Protein AF-A0A355I7W6-F1 (afdb_monomer)

Secondary structure (DSSP, 8-state):
--------TT--S--HHHHHHHHH----SSS--TTHHHHHHHHHHHHHHHHTTT-PPPHHHHHHHHHHHHHHHHHHHHHHHHHHHHHHGGGGS-HHHHHHHHHHHHHHHHHTT-

Structure (mmCIF, N/CA/C/O backbone):
data_AF-A0A355I7W6-F1
#
_entry.id   AF-A0A355I7W6-F1
#
loop_
_atom_site.group_PDB
_atom_site.id
_atom_site.type_symbol
_atom_site.label_atom_id
_atom_site.label_alt_id
_atom_site.label_comp_id
_atom_site.label_asym_id
_atom_site.label_entity_id
_atom_site.label_seq_id
_atom_site.pdbx_PDB_ins_code
_atom_site.Cartn_x
_atom_site.Cartn_y
_atom_site.Cartn_z
_atom_site.occupancy
_atom_site.B_iso_or_equiv
_atom_site.auth_seq_id
_atom_site.auth_comp_id
_atom_site.auth_asym_id
_atom_site.auth_atom_id
_atom_site.pdbx_PDB_model_num
ATOM 1 N N . GLU A 1 1 ? 6.098 10.432 24.984 1.00 74.25 1 GLU A N 1
ATOM 2 C CA . GLU A 1 1 ? 7.008 10.859 23.898 1.00 74.25 1 GLU A CA 1
ATOM 3 C C . GLU A 1 1 ? 6.273 11.808 22.966 1.00 74.25 1 GLU A C 1
ATOM 5 O O . GLU A 1 1 ? 5.049 11.749 22.919 1.00 74.25 1 GLU A O 1
ATOM 10 N N . ARG A 1 2 ? 6.986 12.705 22.276 1.00 90.88 2 ARG A N 1
ATOM 11 C CA . ARG A 1 2 ? 6.404 13.635 21.299 1.00 90.88 2 ARG A CA 1
ATOM 12 C C . ARG A 1 2 ? 6.962 13.292 19.923 1.00 90.88 2 ARG A C 1
ATOM 14 O O . ARG A 1 2 ? 8.170 13.376 19.733 1.00 90.88 2 ARG A O 1
ATOM 21 N N . PHE A 1 3 ? 6.091 12.920 18.992 1.00 89.75 3 PHE A N 1
ATOM 22 C CA . PHE A 1 3 ? 6.470 12.726 17.595 1.00 89.75 3 PHE A CA 1
ATOM 23 C C . PHE A 1 3 ? 6.574 14.083 16.894 1.00 89.75 3 PHE A C 1
ATOM 25 O O . PHE A 1 3 ? 5.757 14.975 17.134 1.00 89.75 3 PHE A O 1
ATOM 32 N N . ILE A 1 4 ? 7.585 14.238 16.041 1.00 95.12 4 ILE A N 1
ATOM 33 C CA . ILE A 1 4 ? 7.707 15.366 15.119 1.00 95.12 4 ILE A CA 1
ATOM 34 C C . ILE A 1 4 ? 7.697 14.767 13.716 1.00 95.12 4 ILE A C 1
ATOM 36 O O . ILE A 1 4 ? 8.546 13.937 13.399 1.00 95.12 4 ILE A O 1
ATOM 40 N N . LEU A 1 5 ? 6.700 15.150 12.923 1.00 92.88 5 LEU A N 1
ATOM 41 C CA . LEU A 1 5 ? 6.515 14.687 11.552 1.00 92.88 5 LEU A CA 1
ATOM 42 C C . LEU A 1 5 ? 7.062 15.745 10.588 1.00 92.88 5 LEU A C 1
ATOM 44 O O . LEU A 1 5 ? 6.932 16.943 10.845 1.00 92.88 5 LEU A O 1
ATOM 48 N N . PHE A 1 6 ? 7.656 15.294 9.489 1.00 95.50 6 PHE A N 1
ATOM 49 C CA . PHE A 1 6 ? 8.198 16.116 8.406 1.00 95.50 6 PHE A CA 1
ATOM 50 C C . PHE A 1 6 ? 7.799 15.484 7.063 1.00 95.50 6 PHE A C 1
ATOM 52 O O . PHE A 1 6 ? 7.203 14.412 7.068 1.00 95.50 6 PHE A O 1
ATOM 59 N N . ASP A 1 7 ? 8.165 16.128 5.952 1.00 93.81 7 ASP A N 1
ATOM 60 C CA . ASP A 1 7 ? 7.927 15.631 4.584 1.00 93.81 7 ASP A CA 1
ATOM 61 C C . ASP A 1 7 ? 6.438 15.613 4.179 1.00 93.81 7 ASP A C 1
ATOM 63 O O . ASP A 1 7 ? 5.822 14.581 3.941 1.00 93.81 7 ASP A O 1
ATOM 67 N N . PHE A 1 8 ? 5.834 16.808 4.168 1.00 95.12 8 PHE A N 1
ATOM 68 C CA . PHE A 1 8 ? 4.427 17.036 3.802 1.00 95.12 8 PHE A CA 1
ATOM 69 C C . PHE A 1 8 ? 4.259 17.541 2.358 1.00 95.12 8 PHE A C 1
ATOM 71 O O . PHE A 1 8 ? 3.233 18.135 2.029 1.00 95.12 8 PHE A O 1
ATOM 78 N N . ASP A 1 9 ? 5.261 17.362 1.499 1.00 92.75 9 ASP A N 1
ATOM 79 C CA . ASP A 1 9 ? 5.236 17.816 0.101 1.00 92.75 9 ASP A CA 1
ATOM 80 C C . ASP A 1 9 ? 4.161 17.103 -0.742 1.00 92.75 9 ASP A C 1
ATOM 82 O O . ASP A 1 9 ? 3.616 17.696 -1.673 1.00 92.75 9 ASP A O 1
ATOM 86 N N . ILE A 1 10 ? 3.795 15.878 -0.355 1.00 88.44 10 ILE A N 1
ATOM 87 C CA . ILE A 1 10 ? 2.731 15.070 -0.969 1.00 88.44 10 ILE A CA 1
ATOM 88 C C . ILE A 1 10 ? 1.418 15.039 -0.166 1.00 88.44 10 ILE A C 1
ATOM 90 O O . ILE A 1 10 ? 0.523 14.245 -0.468 1.00 88.44 10 ILE A O 1
ATOM 94 N N . ALA A 1 11 ? 1.276 15.874 0.869 1.00 92.44 11 ALA A N 1
ATOM 95 C CA . ALA A 1 11 ? 0.050 15.921 1.663 1.00 92.44 11 ALA A CA 1
ATOM 96 C C . ALA A 1 11 ? -1.146 16.376 0.808 1.00 92.44 11 ALA A C 1
ATOM 98 O O . ALA A 1 11 ? -1.056 17.331 0.036 1.00 92.44 11 ALA A O 1
ATOM 99 N N . SER A 1 12 ? -2.289 15.706 0.954 1.00 92.75 12 SER A N 1
ATOM 100 C CA . SER A 1 12 ? -3.473 15.980 0.135 1.00 92.75 12 SER A CA 1
ATOM 101 C C . SER A 1 12 ? -4.782 15.687 0.870 1.00 92.75 12 SER A C 1
ATOM 103 O O . SER A 1 12 ? -4.806 15.070 1.934 1.00 92.75 12 SER A O 1
ATOM 105 N N . HIS A 1 13 ? -5.897 16.152 0.299 1.00 94.94 13 HIS A N 1
ATOM 106 C CA . HIS A 1 13 ? -7.229 15.753 0.741 1.00 94.94 13 HIS A CA 1
ATOM 107 C C . HIS A 1 13 ? -7.567 14.381 0.161 1.00 94.94 13 HIS A C 1
ATOM 109 O O . HIS A 1 13 ? -7.881 14.270 -1.024 1.00 94.94 13 HIS A O 1
ATOM 115 N N . ALA A 1 14 ? -7.524 13.351 1.001 1.00 91.75 14 ALA A N 1
ATOM 116 C CA . ALA A 1 14 ? -7.763 11.979 0.583 1.00 91.75 14 ALA A CA 1
ATOM 117 C C . ALA A 1 14 ? -8.542 11.179 1.638 1.00 91.75 14 ALA A C 1
ATOM 119 O O . ALA A 1 14 ? -8.826 11.667 2.736 1.00 91.75 14 ALA A O 1
ATOM 120 N N . TYR A 1 15 ? -8.918 9.945 1.295 1.00 93.56 15 TYR A N 1
ATOM 121 C CA . TYR A 1 15 ? -9.566 9.052 2.252 1.00 93.56 15 TYR A CA 1
ATOM 122 C C . TYR A 1 15 ? -8.557 8.596 3.321 1.00 93.56 15 TYR A C 1
ATOM 124 O O . TYR A 1 15 ? -7.468 8.156 2.957 1.00 93.56 15 TYR A O 1
ATOM 132 N N . PRO A 1 16 ? -8.911 8.602 4.621 1.00 92.69 16 PRO A N 1
ATOM 133 C CA . PRO A 1 16 ? -7.978 8.239 5.698 1.00 92.69 16 PRO A CA 1
ATOM 134 C C . PRO A 1 16 ? -7.405 6.819 5.602 1.00 92.69 16 PRO A C 1
ATOM 136 O O . PRO A 1 16 ? -6.313 6.545 6.096 1.00 92.69 16 PRO A O 1
ATOM 139 N N . VAL A 1 17 ? -8.130 5.912 4.943 1.00 95.38 17 VAL A N 1
ATOM 140 C CA . VAL A 1 17 ? -7.663 4.551 4.656 1.00 95.38 17 VAL A CA 1
ATOM 141 C C . VAL A 1 17 ? -6.369 4.531 3.834 1.00 95.38 17 VAL A C 1
ATOM 143 O O . VAL A 1 17 ? -5.583 3.606 3.991 1.00 95.38 17 VAL A O 1
ATOM 146 N N . ILE A 1 18 ? -6.101 5.546 3.005 1.00 95.31 18 ILE A N 1
ATOM 147 C CA . ILE A 1 18 ? -4.881 5.609 2.187 1.00 95.31 18 ILE A CA 1
ATOM 148 C C . ILE A 1 18 ? -3.645 5.745 3.078 1.00 95.31 18 ILE A C 1
ATOM 150 O O . ILE A 1 18 ? -2.657 5.038 2.874 1.00 95.31 18 ILE A O 1
ATOM 154 N N . ASP A 1 19 ? -3.719 6.588 4.109 1.00 95.06 19 ASP A N 1
ATOM 155 C CA . ASP A 1 19 ? -2.642 6.730 5.090 1.00 95.06 19 ASP A CA 1
ATOM 156 C C . ASP A 1 19 ? -2.498 5.458 5.928 1.00 95.06 19 ASP A C 1
ATOM 158 O O . ASP A 1 19 ? -1.385 4.981 6.147 1.00 95.06 19 ASP A O 1
ATOM 162 N N . ALA A 1 20 ? -3.619 4.861 6.350 1.00 96.50 20 ALA A N 1
ATOM 163 C CA . ALA A 1 20 ? -3.607 3.602 7.092 1.00 96.50 20 ALA A CA 1
ATOM 164 C C . ALA A 1 20 ? -2.970 2.465 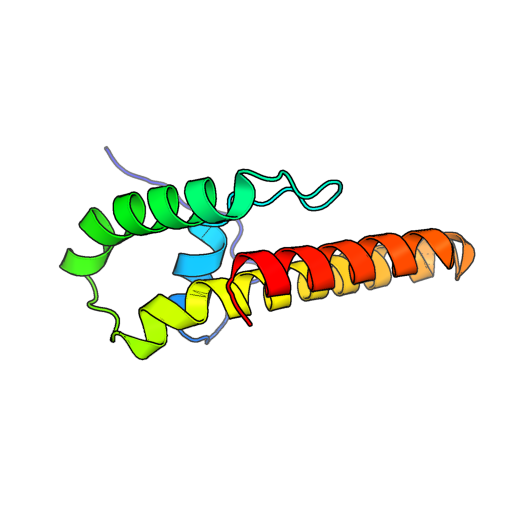6.276 1.00 96.50 20 ALA A C 1
ATOM 166 O O . ALA A 1 20 ? -2.154 1.715 6.811 1.00 96.50 20 ALA A O 1
ATOM 167 N N . ALA A 1 21 ? -3.292 2.369 4.985 1.00 97.31 21 ALA A N 1
ATOM 168 C CA . ALA A 1 21 ? -2.702 1.418 4.052 1.00 97.31 21 ALA A CA 1
ATOM 169 C C . ALA A 1 21 ? -1.199 1.674 3.885 1.00 97.31 21 ALA A C 1
ATOM 171 O O . ALA A 1 21 ? -0.404 0.758 4.061 1.00 97.31 21 ALA A O 1
ATOM 172 N N . THR A 1 22 ? -0.805 2.927 3.642 1.00 95.69 22 THR A N 1
ATOM 173 C CA . THR A 1 22 ? 0.598 3.322 3.438 1.00 95.69 22 THR A CA 1
ATOM 174 C C . THR A 1 22 ? 1.461 3.031 4.668 1.00 95.69 22 THR A C 1
ATOM 176 O O . THR A 1 22 ? 2.549 2.477 4.549 1.00 95.69 22 THR A O 1
ATOM 179 N N . LEU A 1 23 ? 0.975 3.358 5.868 1.00 95.94 23 LEU A N 1
ATOM 180 C CA . LEU A 1 23 ? 1.701 3.120 7.122 1.00 95.94 23 LEU A CA 1
ATOM 181 C C . LEU A 1 23 ? 1.721 1.642 7.536 1.00 95.94 23 LEU A C 1
ATOM 183 O O . LEU A 1 23 ? 2.567 1.242 8.340 1.00 95.94 23 LEU A O 1
ATOM 187 N N . SER A 1 24 ? 0.799 0.841 7.001 1.00 97.75 24 SER A N 1
ATOM 188 C CA . SER A 1 24 ? 0.698 -0.591 7.290 1.00 97.75 24 SER A CA 1
ATOM 189 C C . SER A 1 24 ? 1.333 -1.475 6.219 1.00 97.75 24 SER A C 1
ATOM 191 O O . SER A 1 24 ? 1.447 -2.682 6.432 1.00 97.75 24 SER A O 1
ATOM 193 N N . ASP A 1 25 ? 1.755 -0.902 5.093 1.00 97.81 25 ASP A N 1
ATOM 194 C CA . ASP A 1 25 ? 2.319 -1.636 3.971 1.00 97.81 25 ASP A CA 1
ATOM 195 C C . ASP A 1 25 ? 3.631 -2.332 4.367 1.00 97.81 25 ASP A C 1
ATOM 197 O O . ASP A 1 25 ? 4.613 -1.715 4.793 1.00 97.81 25 ASP A O 1
ATOM 201 N N . ARG A 1 26 ? 3.634 -3.661 4.257 1.00 97.62 26 ARG A N 1
ATOM 202 C CA . ARG A 1 26 ? 4.803 -4.523 4.477 1.00 97.62 26 ARG A CA 1
ATOM 203 C C . ARG A 1 26 ? 5.223 -5.265 3.217 1.00 97.62 26 ARG A C 1
ATOM 205 O O . ARG A 1 26 ? 6.035 -6.190 3.302 1.00 97.62 26 ARG A O 1
ATOM 212 N N . THR A 1 27 ? 4.687 -4.879 2.068 1.00 97.50 27 THR A N 1
ATOM 213 C CA . THR A 1 27 ? 5.147 -5.371 0.780 1.00 97.50 27 THR A CA 1
ATOM 214 C C . THR A 1 27 ? 6.539 -4.819 0.468 1.00 97.50 27 THR A C 1
ATOM 216 O O . THR A 1 27 ? 7.017 -3.843 1.049 1.00 97.50 27 THR A O 1
ATOM 219 N N . ASN A 1 28 ? 7.240 -5.492 -0.439 1.00 95.81 28 ASN A N 1
ATOM 220 C CA . ASN A 1 28 ? 8.490 -4.993 -0.985 1.00 95.81 28 ASN A CA 1
ATOM 221 C C . ASN A 1 28 ? 8.265 -4.685 -2.461 1.00 95.81 28 ASN A C 1
ATOM 223 O O . ASN A 1 28 ? 7.869 -5.562 -3.231 1.00 95.81 28 ASN A O 1
ATOM 227 N N . PHE A 1 29 ? 8.541 -3.436 -2.823 1.00 93.94 29 PHE A N 1
ATOM 228 C CA . PHE A 1 29 ? 8.330 -2.898 -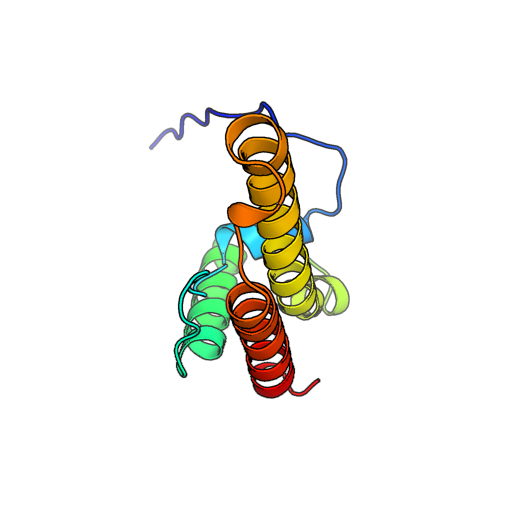4.162 1.00 93.94 29 PHE A CA 1
ATOM 229 C C . PHE A 1 29 ? 9.054 -3.702 -5.253 1.00 93.94 29 PHE A C 1
ATOM 231 O O . PHE A 1 29 ? 8.488 -3.999 -6.295 1.00 93.94 29 PHE A O 1
ATOM 238 N N . ASN A 1 30 ? 10.304 -4.105 -5.007 1.00 91.50 30 ASN A N 1
ATOM 239 C CA . ASN A 1 30 ? 11.103 -4.817 -6.008 1.00 91.50 30 ASN A CA 1
ATOM 240 C C . ASN A 1 30 ? 10.811 -6.321 -6.032 1.00 91.50 30 ASN A C 1
ATOM 242 O O . ASN A 1 30 ? 11.018 -6.978 -7.047 1.00 91.50 30 ASN A O 1
ATOM 246 N N . ARG A 1 31 ? 10.400 -6.902 -4.899 1.00 93.12 31 ARG A N 1
ATOM 247 C CA . ARG A 1 31 ? 10.185 -8.346 -4.782 1.00 93.12 31 ARG A CA 1
ATOM 248 C C . ARG A 1 31 ? 9.126 -8.666 -3.742 1.00 93.12 31 ARG A C 1
ATOM 250 O O . ARG A 1 31 ? 9.426 -8.714 -2.553 1.00 93.12 31 ARG A O 1
ATOM 257 N N . LEU A 1 32 ? 7.923 -8.993 -4.201 1.00 96.19 32 LEU A N 1
ATOM 258 C CA . LEU A 1 32 ? 6.843 -9.416 -3.316 1.00 96.19 32 LEU A CA 1
ATOM 259 C C . LEU A 1 32 ? 7.166 -10.761 -2.643 1.00 96.19 32 LEU A C 1
ATOM 261 O O . LEU A 1 32 ? 7.389 -11.772 -3.324 1.00 96.19 32 LEU A O 1
ATOM 265 N N . ASP A 1 33 ? 7.187 -10.745 -1.313 1.00 95.44 33 ASP A N 1
ATOM 266 C CA . ASP A 1 33 ? 7.400 -11.911 -0.456 1.00 95.44 33 ASP A CA 1
ATOM 267 C C . ASP A 1 33 ? 6.091 -12.681 -0.226 1.00 95.44 33 ASP A C 1
ATOM 269 O O . ASP A 1 33 ? 5.018 -12.082 -0.177 1.00 95.44 33 ASP A O 1
ATOM 273 N N . ASP A 1 34 ? 6.169 -13.999 -0.046 1.00 96.25 34 ASP A N 1
ATOM 274 C CA . ASP A 1 34 ? 4.977 -14.835 0.153 1.00 96.25 34 ASP A CA 1
ATOM 275 C C . ASP A 1 34 ? 4.271 -14.564 1.495 1.00 96.25 34 ASP A C 1
ATOM 277 O O . ASP A 1 34 ? 3.079 -14.825 1.622 1.00 96.25 34 ASP A O 1
ATOM 281 N N . SER A 1 35 ? 4.972 -13.981 2.475 1.00 97.12 35 SER A N 1
ATOM 282 C CA . SER A 1 35 ? 4.397 -13.535 3.751 1.00 97.12 35 SER A CA 1
ATOM 283 C C . SER A 1 35 ? 3.909 -12.081 3.735 1.00 97.12 35 SER A C 1
ATOM 285 O O . SER A 1 35 ? 3.507 -11.559 4.777 1.00 97.12 35 SER A O 1
ATOM 287 N N . ALA A 1 36 ? 3.950 -11.395 2.584 1.00 97.38 36 ALA A N 1
ATOM 288 C CA . ALA A 1 36 ? 3.619 -9.973 2.492 1.00 97.38 36 ALA A CA 1
ATOM 289 C C . ALA A 1 36 ? 2.198 -9.671 2.983 1.00 97.38 36 ALA A C 1
ATOM 291 O O . ALA A 1 36 ? 2.020 -8.745 3.770 1.00 97.38 36 ALA A O 1
ATOM 292 N N . TYR A 1 37 ? 1.212 -10.480 2.586 1.00 97.75 37 TYR A N 1
ATOM 293 C CA . TYR A 1 37 ? -0.176 -10.308 3.019 1.00 97.75 37 TYR A CA 1
ATOM 294 C C . TYR A 1 37 ? -0.312 -10.421 4.544 1.00 97.75 37 TYR A C 1
ATOM 296 O O . TYR A 1 37 ? -0.752 -9.472 5.192 1.00 97.75 37 TYR A O 1
ATOM 304 N N . ASP A 1 38 ? 0.173 -11.518 5.132 1.00 97.81 38 ASP A N 1
ATOM 305 C CA . ASP A 1 38 ? 0.100 -11.753 6.581 1.00 97.81 38 ASP A CA 1
ATOM 306 C C . ASP A 1 38 ? 0.863 -10.690 7.384 1.00 97.81 38 ASP A C 1
ATOM 308 O O . ASP A 1 38 ? 0.480 -10.323 8.498 1.00 97.81 38 ASP A O 1
ATOM 312 N N . ASN A 1 39 ? 1.981 -10.190 6.854 1.00 98.12 39 ASN A N 1
ATOM 313 C CA . ASN A 1 39 ? 2.757 -9.136 7.500 1.00 98.12 39 ASN A 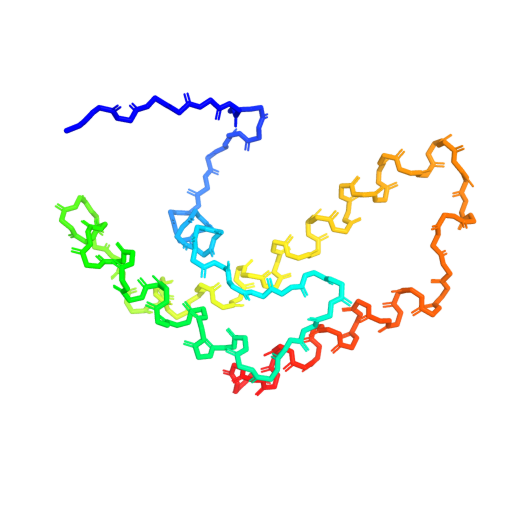CA 1
ATOM 314 C C . ASN A 1 39 ? 2.040 -7.788 7.445 1.00 98.12 39 ASN A C 1
ATOM 316 O O . ASN A 1 39 ? 2.016 -7.082 8.455 1.00 98.12 39 ASN A O 1
ATOM 320 N N . THR A 1 40 ? 1.459 -7.443 6.297 1.00 98.25 40 THR A N 1
ATOM 321 C CA . THR A 1 40 ? 0.661 -6.228 6.120 1.00 98.25 40 THR A CA 1
ATOM 322 C C . THR A 1 40 ? -0.570 -6.269 7.019 1.00 98.25 40 THR A C 1
ATOM 324 O O . THR A 1 40 ? -0.808 -5.317 7.757 1.00 98.25 40 THR A O 1
ATOM 327 N N . GLN A 1 41 ? -1.304 -7.386 7.046 1.00 97.94 41 GLN A N 1
ATOM 328 C CA . GLN A 1 41 ? -2.480 -7.545 7.900 1.00 97.94 41 GLN A CA 1
ATOM 329 C C . GLN A 1 41 ? -2.118 -7.373 9.383 1.00 97.94 41 GLN A C 1
ATOM 331 O O . GLN A 1 41 ? -2.727 -6.561 10.076 1.00 97.94 41 GLN A O 1
ATOM 336 N N . ARG A 1 42 ? -1.070 -8.056 9.867 1.00 98.38 42 ARG A N 1
ATOM 337 C CA . ARG A 1 42 ? -0.609 -7.912 11.260 1.00 98.38 42 ARG A CA 1
ATOM 338 C C . ARG A 1 42 ? -0.147 -6.493 11.588 1.00 98.38 42 ARG A C 1
ATOM 340 O O . ARG A 1 42 ? -0.338 -6.027 12.714 1.00 98.38 42 ARG A O 1
ATOM 347 N N . MET A 1 43 ? 0.486 -5.805 10.637 1.00 98.31 43 MET A N 1
ATOM 348 C CA . MET A 1 43 ? 0.879 -4.411 10.831 1.00 98.31 43 MET A CA 1
ATOM 349 C C . MET A 1 43 ? -0.344 -3.498 10.912 1.00 98.31 43 MET A C 1
ATOM 351 O O . MET A 1 43 ? -0.408 -2.679 11.828 1.00 98.31 43 MET A O 1
ATOM 355 N N . PHE A 1 44 ? -1.324 -3.678 10.024 1.00 98.31 44 PHE A N 1
ATOM 356 C CA . PHE A 1 44 ? -2.571 -2.922 10.046 1.00 98.31 44 PHE A CA 1
ATOM 357 C C . PHE A 1 44 ? -3.332 -3.132 11.349 1.00 98.31 44 PHE A C 1
ATOM 359 O O . PHE A 1 44 ? -3.706 -2.156 11.990 1.00 98.31 44 PHE A O 1
ATOM 366 N N . GLU A 1 45 ? -3.488 -4.377 11.801 1.00 97.94 45 GLU A N 1
ATOM 367 C CA . GLU A 1 45 ? -4.123 -4.681 13.085 1.00 97.94 45 GLU A CA 1
ATOM 368 C C . GLU A 1 45 ? -3.428 -3.926 14.225 1.00 97.94 45 GLU A C 1
ATOM 370 O O . GLU A 1 45 ? -4.083 -3.242 15.011 1.00 97.94 45 GLU A O 1
ATOM 375 N N . ARG A 1 46 ? -2.090 -3.967 14.282 1.00 97.94 46 ARG A N 1
ATOM 376 C CA . ARG A 1 46 ? -1.309 -3.255 15.303 1.00 97.94 46 ARG A CA 1
ATOM 377 C C . ARG A 1 46 ? -1.460 -1.735 15.212 1.00 97.94 46 ARG A C 1
ATOM 379 O O . ARG A 1 46 ? -1.578 -1.084 16.250 1.00 97.94 46 ARG A O 1
ATOM 386 N N . PHE A 1 47 ? -1.424 -1.170 14.009 1.00 97.31 47 PHE A N 1
ATOM 387 C CA . PHE A 1 47 ? -1.636 0.257 13.772 1.00 97.31 47 PHE A CA 1
ATOM 388 C C . PHE A 1 47 ? -3.044 0.678 14.213 1.00 97.31 47 PHE A C 1
ATOM 390 O O . PHE A 1 47 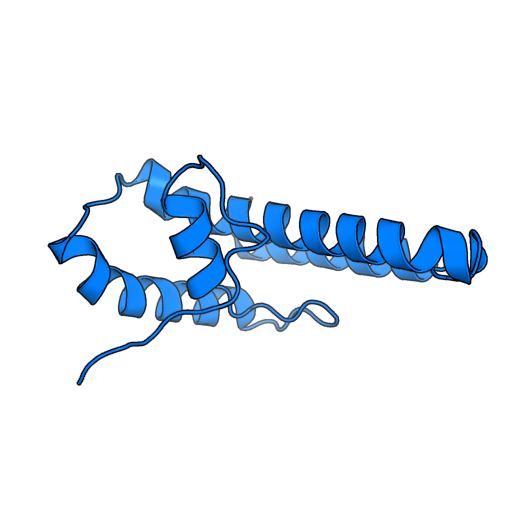? -3.213 1.645 14.964 1.00 97.31 47 PHE A O 1
ATOM 397 N N . TYR A 1 48 ? -4.051 -0.099 13.816 1.00 97.38 48 TYR A N 1
ATOM 398 C CA . TYR A 1 48 ? -5.453 0.217 14.029 1.00 97.38 48 TYR A CA 1
ATOM 399 C C . TYR A 1 48 ? -5.852 0.182 15.505 1.00 97.38 48 TYR A C 1
ATOM 401 O O . TYR A 1 48 ? -6.630 1.029 15.921 1.00 97.38 48 TYR A O 1
ATOM 409 N N . GLN A 1 49 ? -5.240 -0.672 16.337 1.00 97.50 49 GLN A N 1
ATOM 410 C CA . GLN A 1 49 ? -5.442 -0.643 17.800 1.00 97.50 49 GLN A CA 1
ATOM 411 C C . GLN A 1 49 ? -5.161 0.734 18.435 1.00 97.50 49 GLN A C 1
ATOM 413 O O . GLN A 1 49 ? -5.732 1.088 19.471 1.00 97.50 49 GLN A O 1
ATOM 418 N N . GLY A 1 50 ? -4.235 1.504 17.856 1.00 96.25 50 GLY A N 1
ATOM 419 C CA . GLY A 1 50 ? -3.976 2.884 18.257 1.00 96.25 50 GLY A CA 1
ATOM 420 C C . GLY A 1 50 ? -4.910 3.859 17.551 1.00 96.25 50 GLY A C 1
ATOM 421 O O . GLY A 1 50 ? -5.574 4.660 18.206 1.00 96.25 50 GLY A O 1
ATOM 422 N N . TYR A 1 51 ? -4.968 3.763 16.222 1.00 96.75 51 TYR A N 1
ATOM 423 C CA . TYR A 1 51 ? -5.694 4.697 15.364 1.00 96.75 51 TYR A CA 1
ATOM 424 C C . TYR A 1 51 ? -7.204 4.731 15.641 1.00 96.75 51 TYR A C 1
ATOM 426 O O . TYR A 1 51 ? -7.807 5.802 15.622 1.00 96.75 51 TYR A O 1
ATOM 434 N N . SER A 1 52 ? -7.806 3.590 15.993 1.00 97.00 52 SER A N 1
ATOM 435 C CA . SER A 1 52 ? -9.243 3.462 16.261 1.00 97.00 52 SER A CA 1
ATOM 436 C C . SER A 1 52 ? -9.734 4.311 17.437 1.00 97.00 52 SER A C 1
ATOM 438 O O . SER A 1 52 ? -10.935 4.530 17.573 1.00 97.00 52 SER A O 1
ATOM 440 N N . LYS A 1 53 ? -8.823 4.790 18.294 1.00 97.44 53 LYS A N 1
ATOM 441 C CA . LYS A 1 53 ? -9.130 5.709 19.402 1.00 97.44 53 LYS A CA 1
ATOM 442 C C . LYS A 1 53 ? -9.390 7.136 18.922 1.00 97.44 53 LYS A C 1
ATOM 444 O O . LYS A 1 53 ? -10.098 7.872 19.598 1.00 97.44 53 LYS A O 1
ATOM 449 N N . GLU A 1 54 ? -8.836 7.496 17.768 1.00 95.81 54 GLU A N 1
ATOM 450 C CA . GLU A 1 54 ? -8.985 8.809 17.136 1.00 95.81 54 GLU A CA 1
ATOM 451 C C . GLU A 1 54 ? -10.022 8.765 16.003 1.00 95.81 54 GLU A C 1
ATOM 453 O O . GLU A 1 54 ? -10.833 9.680 15.857 1.00 95.81 54 GLU A O 1
ATOM 458 N N . ARG A 1 55 ? -10.032 7.685 15.207 1.00 95.50 55 ARG A N 1
ATOM 459 C CA . ARG A 1 55 ? -11.011 7.462 14.136 1.00 95.50 55 ARG A CA 1
ATOM 460 C C . ARG A 1 55 ? -11.277 5.977 13.913 1.00 95.50 55 ARG A C 1
ATOM 462 O O . ARG A 1 55 ? -10.371 5.206 13.613 1.00 95.50 55 ARG A O 1
ATOM 469 N N . VAL A 1 56 ? -12.554 5.610 13.937 1.00 96.75 56 VAL A N 1
ATOM 470 C CA . VAL A 1 56 ? -13.022 4.277 13.544 1.00 96.75 56 VAL A CA 1
ATOM 471 C C . VAL A 1 56 ? -13.176 4.220 12.023 1.00 96.75 56 VAL A C 1
ATOM 473 O O . VAL A 1 56 ? -13.817 5.089 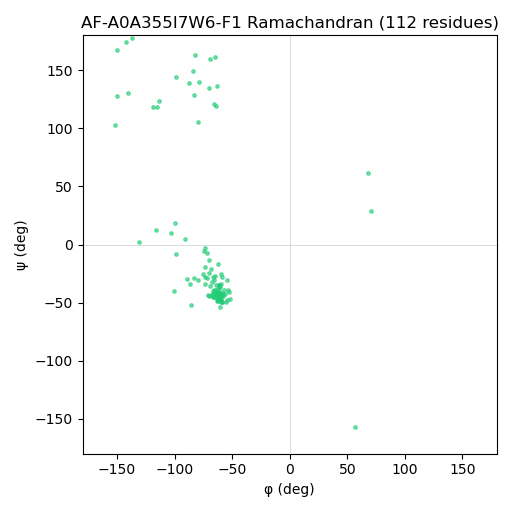11.431 1.00 96.75 56 VAL A O 1
ATOM 476 N N . LEU A 1 57 ? -12.577 3.205 11.407 1.00 96.31 57 LEU A N 1
ATOM 477 C CA . LEU A 1 57 ? -12.801 2.829 10.016 1.00 96.31 57 LEU A CA 1
ATOM 478 C C . LEU A 1 57 ? -13.994 1.871 9.949 1.00 96.31 57 LEU A C 1
ATOM 480 O O . LEU A 1 57 ? -14.136 0.988 10.796 1.00 96.31 57 LEU A O 1
ATOM 484 N N . SER A 1 58 ? -14.843 2.049 8.942 1.00 96.56 58 SER A N 1
ATOM 485 C CA . SER A 1 58 ? -15.846 1.047 8.575 1.00 96.56 58 SER A CA 1
ATOM 486 C C . SER A 1 58 ? -15.185 -0.239 8.075 1.00 96.56 58 SER A C 1
ATOM 488 O O . SER A 1 58 ? -14.038 -0.214 7.631 1.00 96.56 58 SER A O 1
ATOM 490 N N . ASP A 1 59 ? -15.924 -1.349 8.074 1.00 95.56 59 ASP A N 1
ATOM 491 C CA . ASP A 1 59 ? -15.425 -2.626 7.543 1.00 95.56 59 ASP A CA 1
ATOM 492 C C . ASP A 1 59 ? -14.979 -2.488 6.078 1.00 95.56 59 ASP A C 1
ATOM 494 O O . ASP A 1 59 ? -13.915 -2.965 5.699 1.00 95.56 59 ASP A O 1
ATOM 498 N N . CYS A 1 60 ? -15.728 -1.721 5.277 1.00 95.94 60 CYS A N 1
ATOM 499 C CA . CYS A 1 60 ? -15.376 -1.418 3.889 1.00 95.94 60 CYS A CA 1
ATOM 500 C C . CYS A 1 60 ? -14.062 -0.622 3.780 1.00 95.94 60 CYS A C 1
ATOM 502 O O . CYS A 1 60 ? -13.207 -0.950 2.960 1.00 95.94 60 CYS A O 1
ATOM 504 N N . GLU A 1 61 ? -13.861 0.400 4.622 1.00 96.44 61 GLU A N 1
ATOM 505 C CA . GLU A 1 61 ? -12.580 1.118 4.673 1.00 96.44 61 GLU A CA 1
ATOM 506 C C . GLU A 1 61 ? -11.444 0.179 5.110 1.00 96.44 61 GLU A C 1
ATOM 508 O O . GLU A 1 61 ? -10.379 0.190 4.506 1.00 96.44 61 GLU A O 1
ATOM 513 N N . ALA A 1 62 ? -11.652 -0.663 6.122 1.00 95.75 62 ALA A N 1
ATOM 514 C CA . ALA A 1 62 ? -10.627 -1.588 6.598 1.00 95.75 62 ALA A CA 1
ATOM 515 C C . ALA A 1 62 ? -10.238 -2.636 5.537 1.00 95.75 62 ALA A C 1
ATOM 517 O O . ALA A 1 62 ? -9.059 -2.938 5.378 1.00 95.75 62 ALA A O 1
ATOM 518 N N . GLU A 1 63 ? -11.194 -3.156 4.767 1.00 94.88 63 GLU A N 1
ATOM 519 C CA . GLU A 1 63 ? -10.930 -4.099 3.671 1.00 94.88 63 GLU A CA 1
ATOM 520 C C . GLU A 1 63 ? -10.258 -3.437 2.456 1.00 94.88 63 GLU A C 1
ATOM 522 O O . GLU A 1 63 ? -9.494 -4.081 1.724 1.00 94.88 63 GLU A O 1
ATOM 527 N N . ALA A 1 64 ? -10.510 -2.144 2.235 1.00 96.62 64 ALA A N 1
ATOM 528 C CA . ALA A 1 64 ? -9.947 -1.394 1.115 1.00 96.62 64 ALA A CA 1
ATOM 529 C C . ALA A 1 64 ? -8.437 -1.135 1.251 1.00 96.62 64 ALA A C 1
ATOM 531 O O . ALA A 1 64 ? -7.793 -0.786 0.260 1.00 96.62 64 ALA A O 1
ATOM 532 N N . ILE A 1 65 ? -7.830 -1.344 2.429 1.00 96.81 65 ILE A N 1
ATOM 533 C CA . ILE A 1 65 ? -6.384 -1.127 2.624 1.00 96.81 65 ILE A CA 1
ATOM 534 C C . ILE A 1 65 ? -5.546 -1.897 1.597 1.00 96.81 65 ILE A C 1
ATOM 536 O O . ILE A 1 65 ? -4.565 -1.373 1.075 1.00 96.81 65 ILE A O 1
ATOM 540 N N . PHE A 1 66 ? -5.956 -3.124 1.260 1.00 96.69 66 PHE A N 1
ATOM 541 C CA . PHE A 1 66 ? -5.201 -3.986 0.356 1.00 96.69 66 PHE A CA 1
ATOM 542 C C . PHE A 1 66 ? -5.310 -3.531 -1.105 1.00 96.69 66 PHE A C 1
ATOM 544 O O . PHE A 1 66 ? -4.367 -3.728 -1.873 1.00 96.69 66 PHE A O 1
ATOM 551 N N . ASP A 1 67 ? -6.418 -2.877 -1.477 1.00 97.06 67 ASP A N 1
ATOM 552 C CA . ASP A 1 67 ? -6.544 -2.231 -2.790 1.00 97.06 67 ASP A CA 1
ATOM 553 C C . ASP A 1 67 ? -5.646 -1.000 -2.855 1.00 97.06 67 ASP A C 1
ATOM 555 O O . ASP A 1 67 ? -4.920 -0.803 -3.829 1.00 97.06 67 ASP A O 1
ATOM 559 N N . PHE A 1 68 ? -5.641 -0.193 -1.792 1.00 97.31 68 PHE A N 1
ATOM 560 C CA . PHE A 1 68 ? -4.819 1.009 -1.750 1.00 97.31 68 PHE A CA 1
ATOM 561 C C . PHE A 1 68 ? -3.324 0.708 -1.758 1.00 97.31 68 PHE A C 1
ATOM 563 O O . PHE A 1 68 ? -2.584 1.472 -2.363 1.00 97.31 68 PHE A O 1
ATOM 570 N N . ILE A 1 69 ? -2.869 -0.415 -1.201 1.00 97.69 69 ILE A N 1
ATOM 571 C CA . ILE A 1 69 ? -1.468 -0.848 -1.339 1.00 97.69 69 ILE A CA 1
ATOM 572 C C . ILE A 1 69 ? -1.099 -1.075 -2.812 1.00 97.69 69 ILE A C 1
ATOM 574 O O . ILE A 1 69 ? -0.069 -0.584 -3.272 1.00 97.69 69 ILE A O 1
ATOM 578 N N . ALA A 1 70 ? -1.965 -1.733 -3.590 1.00 97.31 70 ALA A N 1
ATOM 579 C CA . ALA A 1 70 ? -1.741 -1.898 -5.026 1.00 97.31 70 ALA A CA 1
ATOM 580 C C . ALA A 1 70 ? -1.748 -0.556 -5.775 1.00 97.31 70 ALA A C 1
ATOM 582 O O . ALA A 1 70 ? -0.906 -0.327 -6.643 1.00 97.31 70 ALA A O 1
ATOM 583 N N . ILE A 1 71 ? -2.665 0.350 -5.424 1.00 96.56 71 ILE A N 1
ATOM 584 C CA . ILE A 1 71 ? -2.722 1.697 -6.011 1.00 96.56 71 ILE A CA 1
ATOM 585 C C . ILE A 1 71 ? -1.432 2.468 -5.699 1.00 96.56 71 ILE A C 1
ATOM 587 O O . ILE A 1 71 ? -0.792 2.978 -6.617 1.00 96.56 71 ILE A O 1
ATOM 591 N N . ARG A 1 72 ? -0.988 2.482 -4.435 1.00 95.44 72 ARG A N 1
ATOM 592 C CA . ARG A 1 72 ? 0.249 3.146 -3.995 1.00 95.44 72 ARG A CA 1
ATOM 593 C C . ARG A 1 72 ? 1.493 2.584 -4.685 1.00 95.44 72 ARG A C 1
ATOM 595 O O . ARG A 1 72 ? 2.384 3.354 -5.038 1.00 95.44 72 ARG A O 1
ATOM 602 N N . HIS A 1 73 ? 1.543 1.275 -4.936 1.00 96.81 73 HIS A N 1
ATOM 603 C CA . HIS A 1 73 ? 2.622 0.645 -5.707 1.00 96.81 73 HIS A CA 1
ATOM 604 C C . HIS A 1 73 ? 2.735 1.229 -7.125 1.00 96.81 73 HIS A C 1
ATOM 606 O O . HIS A 1 73 ? 3.834 1.525 -7.602 1.00 96.81 73 HIS A O 1
ATOM 612 N N . TYR A 1 74 ? 1.607 1.456 -7.801 1.00 95.31 74 TYR A N 1
ATOM 613 C CA . TYR A 1 74 ? 1.608 2.053 -9.141 1.00 95.31 74 TYR A CA 1
ATOM 614 C C . TYR A 1 74 ? 1.774 3.569 -9.141 1.00 95.31 74 TYR A C 1
ATOM 616 O O . TYR A 1 74 ? 2.395 4.099 -10.060 1.00 95.31 74 TYR A O 1
ATOM 624 N N . GLU A 1 75 ? 1.306 4.265 -8.108 1.00 94.56 75 GLU A N 1
ATOM 625 C CA . GLU A 1 75 ? 1.630 5.679 -7.915 1.00 94.56 75 GLU A CA 1
ATOM 626 C C . GLU A 1 75 ? 3.145 5.869 -7.776 1.00 94.56 75 GLU A C 1
ATOM 628 O O . GLU A 1 75 ? 3.716 6.727 -8.446 1.00 94.56 75 GLU A O 1
ATOM 633 N N . LEU A 1 76 ? 3.828 5.004 -7.017 1.00 93.44 76 LEU A N 1
ATOM 634 C CA . LEU A 1 76 ? 5.286 5.038 -6.914 1.00 93.44 76 LEU A CA 1
ATOM 635 C C . LEU A 1 76 ? 5.969 4.736 -8.258 1.00 93.44 76 LEU A C 1
ATOM 637 O O . LEU A 1 76 ? 6.931 5.414 -8.621 1.00 93.44 76 LEU A O 1
ATOM 641 N N . ASN A 1 77 ? 5.463 3.769 -9.031 1.00 93.69 77 ASN A N 1
ATOM 642 C CA . ASN A 1 77 ? 5.949 3.522 -10.393 1.00 93.69 77 ASN A CA 1
ATOM 643 C C . ASN A 1 77 ? 5.782 4.754 -11.296 1.00 93.69 77 ASN A C 1
ATOM 645 O O . ASN A 1 77 ? 6.704 5.094 -12.043 1.00 93.69 77 ASN A O 1
ATOM 649 N N . ALA A 1 78 ? 4.646 5.450 -11.212 1.00 92.94 78 ALA A N 1
ATOM 650 C CA . ALA A 1 78 ? 4.400 6.678 -11.962 1.00 92.94 78 ALA A CA 1
ATOM 651 C C . ALA A 1 78 ? 5.384 7.785 -11.558 1.00 92.94 78 ALA A C 1
ATOM 653 O O . ALA A 1 78 ? 6.017 8.379 -12.429 1.00 92.94 78 ALA A O 1
ATOM 654 N N . THR A 1 79 ? 5.606 7.990 -10.256 1.00 92.19 79 THR A N 1
ATOM 655 C CA . THR A 1 79 ? 6.598 8.947 -9.748 1.00 92.19 79 THR A CA 1
ATOM 656 C C . THR A 1 79 ? 8.007 8.611 -10.241 1.00 92.19 79 THR A C 1
ATOM 658 O O . THR A 1 79 ? 8.707 9.473 -10.769 1.00 92.19 79 THR A O 1
ATOM 661 N N . ILE A 1 80 ? 8.436 7.349 -10.141 1.00 91.44 80 ILE A N 1
ATOM 662 C CA . ILE A 1 80 ? 9.749 6.921 -10.649 1.00 91.44 80 ILE A CA 1
ATOM 663 C C . ILE A 1 80 ? 9.849 7.193 -12.155 1.00 91.44 80 ILE A C 1
ATOM 665 O O . ILE A 1 80 ? 10.869 7.712 -12.612 1.00 91.44 80 ILE A O 1
ATOM 669 N N . THR A 1 81 ? 8.798 6.887 -12.916 1.00 90.88 81 THR A N 1
ATOM 670 C CA . THR A 1 81 ? 8.739 7.137 -14.362 1.00 90.88 81 THR A CA 1
ATOM 671 C C . THR A 1 81 ? 8.914 8.617 -14.675 1.00 90.88 81 THR A C 1
ATOM 673 O O . THR A 1 81 ? 9.756 8.970 -15.501 1.00 90.88 81 THR A O 1
ATOM 676 N N . GLU A 1 82 ? 8.171 9.485 -13.990 1.00 91.69 82 GLU A N 1
ATOM 677 C CA . GLU A 1 82 ? 8.226 10.937 -14.163 1.00 91.69 82 GLU A CA 1
ATOM 678 C C . GLU A 1 82 ? 9.634 11.487 -13.908 1.00 91.69 82 GLU A C 1
ATOM 680 O O . GLU A 1 82 ? 10.140 12.282 -14.698 1.00 91.69 82 GLU A O 1
ATOM 685 N N . PHE A 1 83 ? 10.320 11.009 -12.867 1.00 90.06 83 PHE A N 1
ATOM 686 C CA . PHE A 1 83 ? 11.689 11.439 -12.574 1.00 90.06 83 PHE A CA 1
ATOM 687 C C . PHE A 1 83 ? 12.731 10.864 -13.542 1.00 90.06 83 PHE A C 1
ATOM 689 O O . PHE A 1 83 ? 13.746 11.505 -13.825 1.00 90.06 83 PHE A O 1
ATOM 696 N N . ARG A 1 84 ? 12.538 9.637 -14.036 1.00 89.44 84 ARG A N 1
ATOM 697 C CA . ARG A 1 84 ? 13.540 8.936 -14.856 1.00 89.44 84 ARG A CA 1
ATOM 698 C C . ARG A 1 84 ? 13.434 9.266 -16.339 1.00 89.44 84 ARG A C 1
ATOM 700 O O . ARG A 1 84 ? 14.475 9.335 -16.997 1.00 89.44 84 ARG A O 1
ATOM 707 N N . LEU A 1 85 ? 12.228 9.491 -16.855 1.00 87.75 85 LEU A N 1
ATOM 708 C CA . LEU A 1 85 ? 11.981 9.712 -18.278 1.00 87.75 85 LEU A CA 1
ATOM 709 C C . LEU A 1 85 ? 12.747 10.933 -18.837 1.00 87.75 85 LEU A C 1
ATOM 711 O O . LEU A 1 85 ? 13.417 10.768 -19.859 1.00 87.75 85 LEU A O 1
ATOM 715 N N . PRO A 1 86 ? 12.775 12.112 -18.180 1.00 90.00 86 PRO A N 1
ATOM 716 C CA . PRO A 1 86 ? 13.548 13.260 -18.664 1.00 90.00 86 PRO A CA 1
ATOM 717 C C . PRO A 1 86 ? 15.065 13.033 -18.630 1.00 90.00 86 PRO A C 1
ATOM 719 O O . PRO A 1 86 ? 15.798 13.626 -19.417 1.00 90.00 86 PRO A O 1
ATOM 722 N N . LEU A 1 87 ? 15.551 12.182 -17.719 1.00 90.19 87 LEU A N 1
ATOM 723 C CA . LEU A 1 87 ? 16.983 11.961 -17.492 1.00 90.19 87 LEU A CA 1
ATOM 724 C C . LEU A 1 87 ? 17.575 10.859 -18.375 1.00 90.19 87 LEU A C 1
ATOM 726 O O . LEU A 1 87 ? 18.773 10.870 -18.653 1.00 90.19 87 LEU A O 1
ATOM 730 N N . ARG A 1 88 ? 16.771 9.860 -18.748 1.00 85.69 88 ARG A N 1
ATOM 731 C CA . ARG A 1 88 ? 17.245 8.624 -19.395 1.00 85.69 88 ARG A CA 1
ATOM 732 C C . ARG A 1 88 ? 16.460 8.248 -20.657 1.00 85.69 88 ARG A C 1
ATOM 734 O O . ARG A 1 88 ? 16.745 7.211 -21.262 1.00 85.69 88 ARG A O 1
ATOM 741 N N . GLY A 1 89 ? 15.489 9.067 -21.073 1.00 85.75 89 GLY A N 1
ATOM 742 C CA . GLY A 1 89 ? 14.556 8.711 -22.144 1.00 85.75 89 GLY A CA 1
ATOM 743 C C . GLY A 1 89 ? 13.825 7.411 -21.815 1.00 85.75 89 GLY A C 1
ATOM 744 O O . GLY A 1 89 ? 13.770 7.018 -20.659 1.00 85.75 89 GLY A O 1
ATOM 745 N N . THR A 1 90 ? 13.305 6.698 -22.810 1.00 82.69 90 THR A N 1
ATOM 746 C CA . THR A 1 90 ? 12.552 5.441 -22.614 1.00 82.69 90 THR A CA 1
ATOM 747 C C . THR A 1 90 ? 13.408 4.242 -22.193 1.00 82.69 90 THR A C 1
ATOM 749 O O . THR A 1 90 ? 12.869 3.209 -21.829 1.00 82.69 90 THR A O 1
ATOM 752 N N . SER A 1 91 ? 14.738 4.372 -22.182 1.00 80.75 91 SER A N 1
ATOM 753 C CA . SER A 1 91 ? 15.662 3.288 -21.807 1.00 80.75 91 SER A CA 1
ATOM 754 C C . SER A 1 91 ? 15.721 2.990 -20.305 1.00 80.75 91 SER A C 1
ATOM 756 O O . SER A 1 91 ? 16.416 2.069 -19.879 1.00 80.75 91 SER A O 1
ATOM 758 N N . TRP A 1 92 ? 15.047 3.796 -19.482 1.00 81.75 92 TRP A N 1
ATOM 759 C CA . TRP A 1 92 ? 15.140 3.701 -18.027 1.00 81.75 92 TRP A CA 1
ATOM 760 C C . TRP A 1 92 ? 14.478 2.444 -17.450 1.00 81.75 92 TRP A C 1
ATOM 762 O O . TRP A 1 92 ? 14.875 2.015 -16.367 1.00 81.75 92 TRP A O 1
ATOM 772 N N . MET A 1 93 ? 13.509 1.871 -18.166 1.00 82.44 93 MET A N 1
ATOM 773 C CA . MET A 1 93 ? 12.801 0.648 -17.80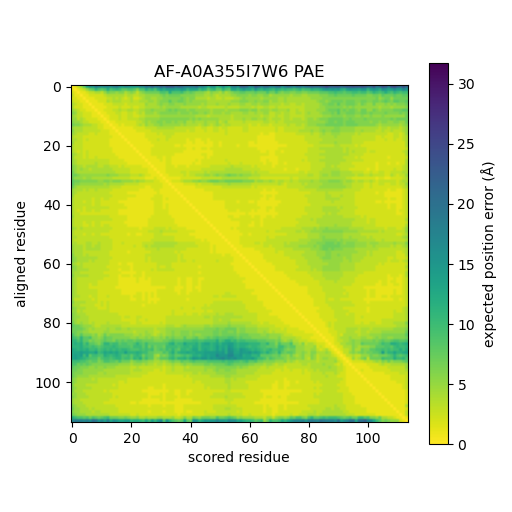6 1.00 82.44 93 MET A CA 1
ATOM 774 C C . MET A 1 93 ? 12.586 -0.188 -19.066 1.00 82.44 93 MET A C 1
ATOM 776 O O . MET A 1 93 ? 12.156 0.327 -20.094 1.00 82.44 93 MET A O 1
ATOM 780 N N . SER A 1 94 ? 12.938 -1.468 -18.990 1.00 87.25 94 SER A N 1
ATOM 781 C CA . SER A 1 94 ? 12.678 -2.438 -20.052 1.00 87.25 94 SER A CA 1
ATOM 782 C C . SER A 1 94 ? 11.246 -2.963 -19.966 1.00 87.25 94 SER A C 1
ATOM 784 O O . SER A 1 94 ? 10.629 -2.905 -18.902 1.00 87.25 94 SER A O 1
ATOM 786 N N . ASP A 1 95 ? 10.758 -3.567 -21.050 1.00 88.69 95 ASP A N 1
ATOM 787 C CA . ASP A 1 95 ? 9.487 -4.306 -21.051 1.00 88.69 95 ASP A CA 1
ATOM 788 C C . ASP A 1 95 ? 9.455 -5.362 -19.934 1.00 88.69 95 ASP A C 1
ATOM 790 O O . ASP A 1 95 ? 8.492 -5.435 -19.183 1.00 88.69 95 ASP A O 1
ATOM 794 N N . ALA A 1 96 ? 10.569 -6.073 -19.716 1.00 90.50 96 ALA A N 1
ATOM 795 C CA . ALA A 1 96 ? 10.706 -7.015 -18.602 1.00 90.50 96 ALA A CA 1
ATOM 796 C C . ALA A 1 96 ? 10.524 -6.350 -17.223 1.00 90.50 96 ALA A C 1
ATOM 798 O O . ALA A 1 96 ? 9.981 -6.962 -16.311 1.00 90.50 96 ALA A O 1
ATOM 799 N N . GLY A 1 97 ? 10.944 -5.090 -17.068 1.00 89.69 97 GLY A N 1
ATOM 800 C CA . GLY A 1 97 ? 10.697 -4.322 -15.850 1.00 89.69 97 GLY A CA 1
ATOM 801 C C . GLY A 1 97 ? 9.213 -4.015 -15.653 1.00 89.69 97 GLY A C 1
ATOM 802 O O . GLY A 1 97 ? 8.718 -4.138 -14.538 1.00 89.69 97 GLY A O 1
ATOM 803 N N . PHE A 1 98 ? 8.482 -3.675 -16.720 1.00 90.19 98 PHE A N 1
ATOM 804 C CA . PHE A 1 98 ? 7.024 -3.516 -16.650 1.00 90.19 98 PHE A CA 1
ATOM 805 C C . PHE A 1 98 ? 6.318 -4.837 -16.332 1.00 90.19 98 PHE A C 1
ATOM 807 O O . PHE A 1 98 ? 5.418 -4.851 -15.489 1.00 90.19 98 PHE A O 1
ATOM 814 N N . ASP A 1 99 ? 6.762 -5.938 -16.940 1.00 94.50 99 ASP A N 1
ATOM 815 C CA . ASP A 1 99 ? 6.238 -7.277 -16.672 1.00 94.50 99 ASP A CA 1
ATOM 816 C C . ASP A 1 99 ? 6.448 -7.669 -15.201 1.00 94.50 99 ASP A C 1
ATOM 818 O O . ASP A 1 99 ? 5.530 -8.175 -14.565 1.00 94.50 99 ASP A O 1
ATOM 822 N N . GLU A 1 100 ? 7.603 -7.359 -14.603 1.00 95.12 100 GLU A N 1
ATOM 823 C CA . GLU A 1 100 ? 7.853 -7.598 -13.173 1.00 95.12 100 GLU A CA 1
ATOM 824 C C . GLU A 1 100 ? 6.876 -6.832 -12.264 1.00 95.12 100 GLU A C 1
ATOM 826 O O . GLU A 1 100 ? 6.378 -7.391 -11.283 1.00 95.12 100 GLU A O 1
ATOM 831 N N . GLN A 1 101 ? 6.563 -5.571 -12.587 1.00 95.31 101 GLN A N 1
ATOM 832 C CA . GLN A 1 101 ? 5.588 -4.781 -11.821 1.00 95.31 101 GLN A CA 1
ATOM 833 C C . GLN A 1 101 ? 4.159 -5.309 -12.003 1.00 95.31 101 GLN A C 1
ATOM 835 O O . GLN A 1 101 ? 3.371 -5.317 -11.057 1.00 95.31 101 GLN A O 1
ATOM 840 N N . TYR A 1 102 ? 3.827 -5.793 -13.201 1.00 96.12 102 TYR A N 1
ATOM 841 C CA . TYR A 1 102 ? 2.556 -6.460 -13.464 1.00 96.12 102 TYR A CA 1
ATOM 842 C C . TYR A 1 102 ? 2.429 -7.783 -12.695 1.00 96.12 102 TYR A C 1
ATOM 844 O O . TYR A 1 102 ? 1.415 -8.026 -12.039 1.00 96.12 102 TYR A O 1
ATOM 852 N N . GLU A 1 103 ? 3.469 -8.613 -12.692 1.00 96.75 103 GLU A N 1
ATOM 853 C CA . GLU A 1 103 ? 3.492 -9.863 -11.929 1.00 96.75 103 GLU A CA 1
ATOM 854 C C . GLU A 1 103 ? 3.414 -9.613 -10.421 1.00 96.75 103 GLU A C 1
ATOM 856 O O . GLU A 1 103 ? 2.753 -10.363 -9.695 1.00 96.75 103 GLU A O 1
ATOM 861 N N . TRP A 1 104 ? 4.020 -8.526 -9.936 1.00 97.75 104 TRP A N 1
ATOM 862 C CA . TRP A 1 104 ? 3.833 -8.064 -8.562 1.00 97.75 104 TRP A CA 1
ATOM 863 C C . TRP A 1 104 ? 2.344 -7.841 -8.257 1.00 97.75 104 TRP A C 1
ATOM 865 O O . TRP A 1 104 ? 1.831 -8.402 -7.285 1.00 97.75 104 TRP A O 1
ATOM 875 N N . LEU A 1 105 ? 1.628 -7.109 -9.121 1.00 97.12 105 LEU A N 1
ATOM 876 C CA . LEU A 1 105 ? 0.200 -6.817 -8.950 1.00 97.12 105 LEU A CA 1
ATOM 877 C C . LEU A 1 105 ? -0.644 -8.085 -8.948 1.00 97.12 105 LEU A C 1
ATOM 879 O O . LEU A 1 105 ? -1.508 -8.261 -8.090 1.00 97.12 105 LEU A O 1
ATOM 883 N N . MET A 1 106 ? -0.395 -8.974 -9.907 1.00 97.44 106 MET A N 1
ATOM 884 C CA . MET A 1 106 ? -1.160 -10.207 -10.058 1.00 97.44 106 MET A CA 1
ATOM 885 C C . MET A 1 106 ? -0.944 -11.154 -8.877 1.00 97.44 106 MET A C 1
ATOM 887 O O . MET A 1 106 ? -1.903 -11.760 -8.387 1.00 97.44 106 MET A O 1
ATOM 891 N N . ARG A 1 107 ? 0.287 -11.247 -8.359 1.00 97.75 107 ARG A N 1
ATOM 892 C CA . ARG A 1 107 ? 0.579 -12.014 -7.141 1.00 97.75 107 ARG A CA 1
ATOM 893 C C . ARG A 1 107 ? -0.080 -11.394 -5.916 1.00 97.75 107 ARG A C 1
ATOM 895 O O . ARG A 1 107 ? -0.703 -12.132 -5.156 1.00 97.75 107 ARG A O 1
ATOM 902 N N . TRP A 1 108 ? 0.006 -10.076 -5.745 1.00 97.88 108 TRP A N 1
ATOM 903 C CA . TRP A 1 108 ? -0.638 -9.385 -4.627 1.00 97.88 108 TRP A CA 1
ATOM 904 C C . TRP A 1 108 ? -2.153 -9.588 -4.638 1.00 97.88 108 TRP A C 1
ATOM 906 O O . TRP A 1 108 ? -2.726 -10.056 -3.657 1.00 97.88 108 TRP A O 1
ATOM 916 N N . ARG A 1 109 ? -2.788 -9.361 -5.791 1.00 97.00 109 ARG A N 1
ATOM 917 C CA . ARG A 1 109 ? -4.218 -9.594 -6.003 1.00 97.00 109 ARG A CA 1
ATOM 918 C C . ARG A 1 109 ? -4.630 -11.013 -5.592 1.00 97.00 109 ARG A C 1
ATOM 920 O O . ARG A 1 109 ? -5.596 -11.181 -4.849 1.00 97.00 109 ARG A O 1
ATOM 927 N N . LYS A 1 110 ? -3.862 -12.024 -6.016 1.00 97.44 110 LYS A N 1
ATOM 928 C CA . LYS A 1 110 ? -4.096 -13.425 -5.642 1.00 97.44 110 LYS A CA 1
ATOM 929 C C . LYS A 1 110 ? -3.975 -13.652 -4.131 1.00 97.44 110 LYS A C 1
ATOM 931 O O . LYS A 1 110 ? -4.791 -14.384 -3.578 1.00 97.44 110 LYS A O 1
ATOM 936 N N . MET A 1 111 ? -2.981 -13.053 -3.470 1.00 97.00 111 MET A N 1
ATOM 937 C CA . MET A 1 111 ? -2.813 -13.154 -2.012 1.00 97.00 111 MET A CA 1
ATOM 938 C C . MET A 1 111 ? -4.001 -12.546 -1.259 1.00 97.00 111 MET A C 1
ATOM 940 O O . MET A 1 111 ? -4.457 -13.123 -0.279 1.00 97.00 111 MET A O 1
ATOM 944 N N . CYS A 1 112 ? -4.550 -11.438 -1.757 1.00 95.62 112 CYS A N 1
ATOM 945 C CA . CYS A 1 112 ? -5.740 -10.797 -1.196 1.00 95.62 112 CYS A CA 1
ATOM 946 C C . CYS A 1 112 ? -7.053 -11.547 -1.483 1.00 95.62 112 CYS A C 1
ATOM 948 O O . CYS A 1 112 ? -8.10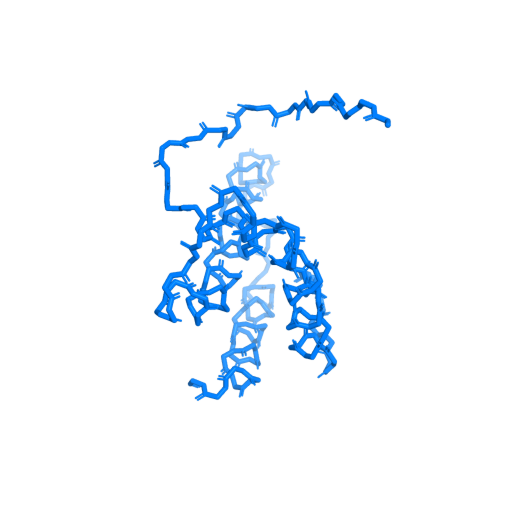8 -11.102 -1.038 1.00 95.62 112 CYS A O 1
ATOM 950 N N . GLY A 1 113 ? -7.024 -12.644 -2.249 1.00 90.81 113 GLY A N 1
ATOM 951 C CA . GLY A 1 113 ? -8.226 -13.388 -2.635 1.00 90.81 113 GLY A CA 1
ATOM 952 C C . GLY A 1 113 ? -9.126 -12.651 -3.635 1.00 90.81 113 GLY A C 1
ATOM 953 O O . GLY A 1 113 ? -10.338 -12.862 -3.620 1.00 90.81 113 GLY A 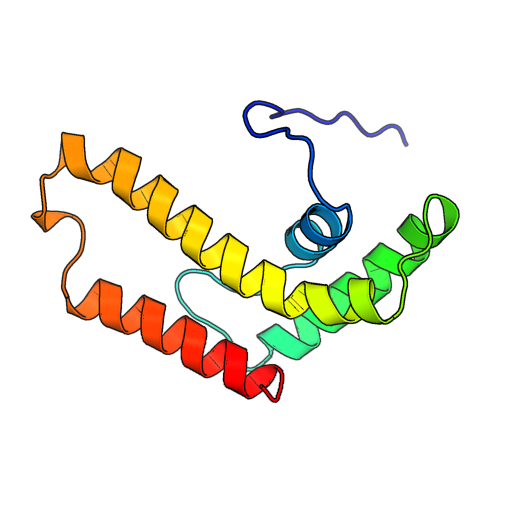O 1
ATOM 954 N N . ARG A 1 114 ? -8.552 -11.781 -4.479 1.00 66.00 114 ARG A N 1
ATOM 955 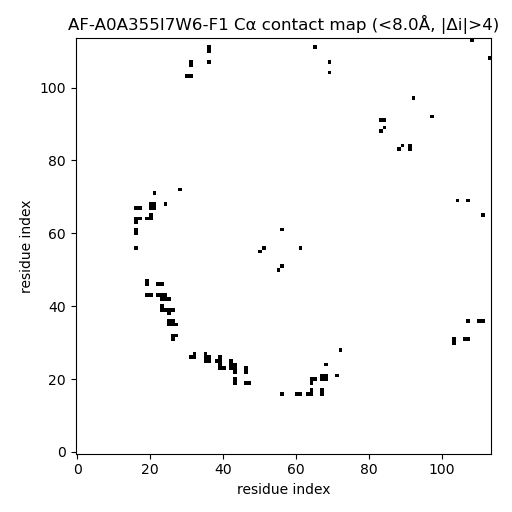C CA . ARG A 1 114 ? -9.265 -10.951 -5.468 1.00 66.00 114 ARG A CA 1
ATOM 956 C C . ARG A 1 114 ? -8.981 -11.362 -6.914 1.00 66.00 114 ARG A C 1
ATOM 958 O O . ARG A 1 114 ? -7.988 -12.067 -7.179 1.00 66.00 114 ARG A O 1
#

Nearest PDB structures (foldseek):
  2o8p-assembly1_A-2  TM=3.209E-01  e=7.807E+00  Cryptosporidium parvum

Foldseek 3Di:
DDDDDDDCPVPDPDDVLLVLLVQLQPADLQDGDPCRLVSSLVSSVVVCVVVVVVPDDDPVSSLCSLVSNLVVSVVVVVVVCVVVCVPPNPPPADPVNVVSNVVVSVSSCVSSVD

Mean predicted aligned error: 3.53 Å

Sequence (114 aa):
ERFILFDFDIASHAYPVIDAATLSDRTNFNRLDDSAYDNTQRMFERFYQGYSKERVLSDCEAEAIFDFIAIRHYELNATITEFRLPLRGTSWMSDAGFDEQYEWLMRWRKMCGR

pLDDT: mean 93.97, std 4.99, range [66.0, 98.38]

Radius of gyration: 16.01 Å; Cα contacts (8 Å, |Δi|>4): 63; chains: 1; bounding box: 33×33×46 Å

Solvent-accessible surface area (backbone atoms only — not comparable to full-atom values): 6851 Å² total; per-residue (Å²): 138,85,89,83,88,78,88,66,88,80,68,74,96,72,64,69,45,52,57,52,17,64,79,17,60,50,65,41,95,93,57,74,51,93,58,23,62,66,48,20,52,55,38,35,55,61,51,41,73,58,46,48,78,83,52,77,72,52,72,68,48,61,64,43,24,67,56,40,45,56,51,51,54,49,50,51,52,50,52,53,45,66,66,36,36,85,78,50,44,79,74,70,59,52,71,69,53,54,50,53,55,50,51,45,51,55,51,49,37,52,71,74,73,98